Protein AF-A0A0F5LT65-F1 (afdb_monomer)

Sequence (138 aa):
MKPTDSHEDCRPVGEILHQIGGKWTVLIITRLGDGPKRFGELKRMVGGISQKVLTSTLRDLEMDGFVTRTVTPSIPPRVDYELTDLGRDLLVPLSAIGEWAIANRPRVLAARRQYLEDHPEAMPKRAAHVALMKQAAE

Secondary structure (DSSP, 8-state):
-------TTHHHHHHHHHHHSSHHHHHHHHHHTTS-EEHHHHHHHH-S--HHHHHHHHHHHHHTTSEEEEEE--SSPEEEEEE-HHHHHHHHHHHHHHHHHHHHHHHHHHHHHHHHHH-GGG--SSHHHHHHHHTT--

Structure (mmCIF, N/CA/C/O backbone):
data_AF-A0A0F5LT65-F1
#
_entry.id   AF-A0A0F5LT65-F1
#
loop_
_atom_site.group_PDB
_atom_site.id
_atom_site.type_symbol
_atom_site.label_atom_id
_atom_site.label_alt_id
_atom_site.label_comp_id
_atom_site.label_asym_id
_atom_site.label_entity_id
_atom_site.label_seq_id
_atom_site.pdbx_PDB_ins_code
_atom_site.Cartn_x
_atom_site.Cartn_y
_atom_site.Cartn_z
_atom_site.occupancy
_atom_site.B_iso_or_equiv
_atom_site.auth_seq_id
_atom_site.auth_comp_id
_atom_site.auth_asym_id
_atom_site.auth_atom_id
_atom_site.pdbx_PDB_model_num
ATOM 1 N N . MET A 1 1 ? -18.501 23.852 -35.153 1.00 40.72 1 MET A N 1
ATOM 2 C CA . MET A 1 1 ? -18.832 22.727 -34.257 1.00 40.72 1 MET A CA 1
ATOM 3 C C . MET A 1 1 ? -17.529 22.276 -33.611 1.00 40.72 1 MET A C 1
ATOM 5 O O . MET A 1 1 ? -16.700 21.725 -34.321 1.00 40.72 1 MET A O 1
ATOM 9 N N . LYS A 1 2 ? -17.254 22.629 -32.348 1.00 37.94 2 LYS A N 1
ATOM 10 C CA . LYS A 1 2 ? -16.105 22.032 -31.643 1.00 37.94 2 LYS A CA 1
ATOM 11 C C . LYS A 1 2 ? -16.492 20.598 -31.258 1.00 37.94 2 LYS A C 1
ATOM 13 O O . LYS A 1 2 ? -17.660 20.413 -30.910 1.00 37.94 2 LYS A O 1
ATOM 18 N N . PRO A 1 3 ? -15.584 19.613 -31.350 1.00 45.31 3 PRO A N 1
ATOM 19 C CA . PRO A 1 3 ? -15.874 18.270 -30.874 1.00 45.31 3 PRO A CA 1
ATOM 20 C C . PRO A 1 3 ? -16.170 18.374 -29.378 1.00 45.31 3 PRO A C 1
ATOM 22 O O . PRO A 1 3 ? -15.408 18.991 -28.636 1.00 45.31 3 PRO A O 1
ATOM 25 N N . THR A 1 4 ? -17.314 17.857 -28.949 1.00 48.03 4 THR A N 1
ATOM 26 C CA . THR A 1 4 ? -17.613 17.656 -27.534 1.00 48.03 4 THR A CA 1
ATOM 27 C C . THR A 1 4 ? -16.697 16.549 -27.038 1.00 48.03 4 THR A C 1
ATOM 29 O O . THR A 1 4 ? -16.944 15.372 -27.284 1.00 48.03 4 THR A O 1
ATOM 32 N N . ASP A 1 5 ? -15.595 16.967 -26.428 1.00 51.84 5 ASP A N 1
ATOM 33 C CA . ASP A 1 5 ? -14.597 16.122 -25.793 1.00 51.84 5 ASP A CA 1
ATOM 34 C C . ASP A 1 5 ? -15.256 15.211 -24.748 1.00 51.84 5 ASP A C 1
ATOM 36 O O . ASP A 1 5 ? -15.790 15.662 -23.734 1.00 51.84 5 ASP A O 1
ATOM 40 N N . SER A 1 6 ? -15.204 13.908 -25.011 1.00 51.62 6 SER A N 1
ATOM 41 C CA . SER A 1 6 ? -15.595 12.806 -24.131 1.00 51.62 6 SER A CA 1
ATOM 42 C C . SER A 1 6 ? -14.623 12.679 -22.946 1.00 51.62 6 SER A C 1
ATOM 44 O O . SER A 1 6 ? -13.859 11.721 -22.857 1.00 51.62 6 SER A O 1
ATOM 46 N N . HIS A 1 7 ? -14.587 13.693 -22.078 1.00 55.19 7 HIS A N 1
ATOM 47 C CA . HIS A 1 7 ? -13.569 13.872 -21.032 1.00 55.19 7 HIS A CA 1
ATOM 48 C C . HIS A 1 7 ? -14.127 13.919 -19.595 1.00 55.19 7 HIS A C 1
ATOM 50 O O . HIS A 1 7 ? -13.359 14.152 -18.658 1.00 55.19 7 HIS A O 1
ATOM 56 N N . GLU A 1 8 ? -15.428 13.696 -19.384 1.00 53.53 8 GLU A N 1
ATOM 57 C CA . GLU A 1 8 ? -15.999 13.624 -18.027 1.00 53.53 8 GLU A CA 1
ATOM 58 C C . GLU A 1 8 ? -15.625 12.322 -17.303 1.00 53.53 8 GLU A C 1
ATOM 60 O O . GLU A 1 8 ? -15.296 12.375 -16.121 1.00 53.53 8 GLU A O 1
ATOM 65 N N . ASP A 1 9 ? -15.513 11.195 -18.012 1.00 57.22 9 ASP A N 1
ATOM 66 C CA . ASP A 1 9 ? -15.168 9.897 -17.407 1.00 57.22 9 ASP A CA 1
ATOM 67 C C . ASP A 1 9 ? -13.683 9.766 -17.018 1.00 57.22 9 ASP A C 1
ATOM 69 O O . ASP A 1 9 ? -13.322 8.964 -16.157 1.00 57.22 9 ASP A O 1
ATOM 73 N N . CYS A 1 10 ? -12.786 10.571 -17.602 1.00 63.16 10 CYS A N 1
ATOM 74 C CA . CYS A 1 10 ? -11.354 10.496 -17.292 1.00 63.16 10 CYS A CA 1
ATOM 75 C C . CYS A 1 10 ? -10.984 11.131 -15.944 1.00 63.16 10 CYS A C 1
ATOM 77 O O . CYS A 1 10 ? -9.972 10.750 -15.352 1.00 63.16 10 CYS A O 1
ATOM 79 N N . ARG A 1 11 ? -11.760 12.109 -15.455 1.00 70.69 11 ARG A N 1
ATOM 80 C CA . ARG A 1 11 ? -11.419 12.847 -14.227 1.00 70.69 11 ARG A CA 1
ATOM 81 C C . ARG A 1 11 ? -11.625 12.001 -12.959 1.00 70.69 11 ARG A C 1
ATOM 83 O O . ARG A 1 11 ? -10.659 11.894 -12.205 1.00 70.69 11 ARG A O 1
ATOM 90 N N . PRO A 1 12 ? -12.767 11.310 -12.768 1.00 78.62 12 PRO A N 1
ATOM 91 C CA . PRO A 1 12 ? -12.959 10.415 -11.624 1.00 78.62 12 PRO A CA 1
ATOM 92 C C . PRO A 1 12 ? -11.965 9.247 -11.620 1.00 78.62 12 PRO A C 1
ATOM 94 O O . PRO A 1 12 ? -11.419 8.885 -10.580 1.00 78.62 12 PRO A O 1
ATOM 97 N N . VAL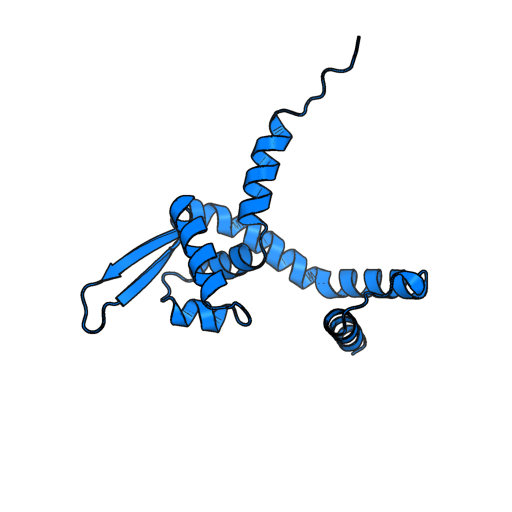 A 1 13 ? -11.666 8.684 -12.797 1.00 81.56 13 VAL A N 1
ATOM 98 C CA . VAL A 1 13 ? -10.681 7.598 -12.932 1.00 81.56 13 VAL A CA 1
ATOM 99 C C . VAL A 1 13 ? -9.283 8.075 -12.537 1.00 81.56 13 VAL A C 1
ATOM 101 O O . VAL A 1 13 ? -8.572 7.373 -11.821 1.00 81.56 13 VAL A O 1
ATOM 104 N N . GLY A 1 14 ? -8.886 9.275 -12.969 1.00 80.56 14 GLY A N 1
ATOM 105 C CA . GLY A 1 14 ? -7.593 9.861 -12.623 1.00 80.56 14 GLY A CA 1
ATOM 106 C C . GLY A 1 14 ? -7.422 10.112 -11.123 1.00 80.56 14 GLY A C 1
ATOM 107 O O . GLY A 1 14 ? -6.345 9.850 -10.590 1.00 80.56 14 GLY A O 1
ATOM 108 N N . GLU A 1 15 ? -8.475 10.566 -10.439 1.00 80.75 15 GLU A N 1
ATOM 109 C CA . GLU A 1 15 ? -8.474 10.783 -8.985 1.00 80.75 15 GLU A CA 1
ATOM 110 C C . GLU A 1 15 ? -8.242 9.472 -8.225 1.00 80.75 15 GLU A C 1
ATOM 112 O O . GLU A 1 15 ? -7.303 9.374 -7.432 1.00 80.75 15 GLU A O 1
ATOM 117 N N . ILE A 1 16 ? -9.010 8.428 -8.550 1.00 83.94 16 ILE A N 1
ATOM 118 C CA . ILE A 1 16 ? -8.848 7.109 -7.931 1.00 83.94 16 ILE A CA 1
ATOM 119 C C . ILE A 1 16 ? -7.468 6.523 -8.239 1.00 83.94 16 ILE A C 1
ATOM 121 O O . ILE A 1 16 ? -6.790 6.045 -7.332 1.00 83.94 16 ILE A O 1
ATOM 125 N N . LEU A 1 17 ? -6.997 6.603 -9.490 1.00 83.81 17 LEU A N 1
ATOM 126 C CA . LEU A 1 17 ? -5.666 6.120 -9.871 1.00 83.81 17 LEU A CA 1
ATOM 127 C C . LEU A 1 17 ? -4.536 6.868 -9.159 1.00 83.81 17 LEU A C 1
ATOM 129 O O . LEU A 1 17 ? -3.527 6.251 -8.823 1.00 83.81 17 LEU A O 1
ATOM 133 N N . HIS A 1 18 ? -4.682 8.169 -8.905 1.00 81.81 18 HIS A N 1
ATOM 134 C CA . HIS A 1 18 ? -3.708 8.924 -8.120 1.00 81.81 18 HIS A CA 1
ATOM 135 C C . HIS A 1 18 ? -3.606 8.384 -6.688 1.00 81.81 18 HIS A C 1
ATOM 137 O O . HIS A 1 18 ? -2.508 8.239 -6.147 1.00 81.81 18 HIS A O 1
ATOM 143 N N . GLN A 1 19 ? -4.751 8.034 -6.110 1.00 78.06 19 GLN A N 1
ATOM 144 C CA . GLN A 1 19 ? -4.877 7.540 -4.748 1.00 78.06 19 GLN A CA 1
ATOM 145 C C . GLN A 1 19 ? -4.349 6.104 -4.588 1.00 78.06 19 GLN A C 1
ATOM 147 O O . GLN A 1 19 ? -3.528 5.823 -3.708 1.00 78.06 19 GLN A O 1
ATOM 152 N N . ILE A 1 20 ? -4.738 5.195 -5.488 1.00 84.69 20 ILE A N 1
ATOM 153 C CA . ILE A 1 20 ? -4.352 3.774 -5.418 1.00 84.69 20 ILE A CA 1
ATOM 154 C C . ILE A 1 20 ? -3.008 3.470 -6.095 1.00 84.69 20 ILE A C 1
ATOM 156 O O . ILE A 1 20 ? -2.351 2.485 -5.757 1.00 84.69 20 ILE A O 1
ATOM 160 N N . GLY A 1 21 ? -2.565 4.317 -7.027 1.00 80.19 21 GLY A N 1
ATOM 161 C CA . GLY A 1 21 ? -1.337 4.138 -7.810 1.00 80.19 21 GLY A CA 1
ATOM 162 C C . GLY A 1 21 ? -0.051 4.504 -7.064 1.00 80.19 21 GLY A C 1
ATOM 163 O O . GLY A 1 21 ? 1.052 4.339 -7.592 1.00 80.19 21 GLY A O 1
ATOM 164 N N . GLY A 1 22 ? -0.158 4.993 -5.827 1.00 86.56 22 GLY A N 1
ATOM 165 C CA . GLY A 1 22 ? 0.994 5.266 -4.979 1.00 86.56 22 GLY A CA 1
ATOM 166 C C . GLY A 1 22 ? 1.772 3.988 -4.644 1.00 86.56 22 GLY A C 1
ATOM 167 O O . GLY A 1 22 ? 1.196 2.993 -4.209 1.00 86.56 22 GLY A O 1
ATOM 168 N N . LYS A 1 23 ? 3.111 4.030 -4.754 1.00 87.19 23 LYS A N 1
ATOM 169 C CA . LYS A 1 23 ? 4.013 2.907 -4.406 1.00 87.19 23 LYS A CA 1
ATOM 170 C C . LYS A 1 23 ? 3.624 2.225 -3.089 1.00 87.19 23 LYS A C 1
ATOM 172 O O . LYS A 1 23 ? 3.641 1.001 -2.992 1.00 87.19 23 LYS A O 1
ATOM 177 N N . TRP A 1 24 ? 3.358 3.021 -2.054 1.00 94.06 24 TRP A N 1
ATOM 178 C CA . TRP A 1 24 ? 3.092 2.503 -0.715 1.00 94.06 24 TRP A CA 1
ATOM 179 C C . TRP A 1 24 ? 1.717 1.856 -0.603 1.00 94.06 24 TRP A C 1
ATOM 181 O O . TRP A 1 24 ? 1.627 0.815 0.038 1.00 94.06 24 TRP A O 1
ATOM 191 N N . THR A 1 25 ? 0.698 2.402 -1.271 1.00 93.25 25 THR A N 1
ATOM 192 C CA . THR A 1 25 ? -0.641 1.807 -1.353 1.00 93.25 25 THR A CA 1
ATOM 193 C C . THR A 1 25 ? -0.562 0.388 -1.897 1.00 93.25 25 THR A C 1
ATOM 195 O O . THR A 1 25 ? -0.989 -0.547 -1.224 1.00 93.25 25 THR A O 1
ATOM 198 N N . VAL A 1 26 ? 0.101 0.208 -3.045 1.00 91.94 26 VAL A N 1
ATOM 199 C CA . VAL A 1 26 ? 0.277 -1.113 -3.666 1.00 91.94 26 VAL A CA 1
ATOM 200 C C . VAL A 1 26 ? 0.936 -2.102 -2.706 1.00 91.94 26 VAL A C 1
ATOM 202 O O . VAL A 1 26 ? 0.437 -3.210 -2.513 1.00 91.94 26 VAL A O 1
ATOM 205 N N . LEU A 1 27 ? 2.030 -1.700 -2.052 1.00 92.88 27 LEU A N 1
ATOM 206 C CA . LEU A 1 27 ? 2.741 -2.575 -1.119 1.00 92.88 27 LEU A CA 1
ATOM 207 C C . LEU A 1 27 ? 1.901 -2.909 0.121 1.00 92.88 27 LEU A C 1
ATOM 209 O O . LEU A 1 27 ? 1.895 -4.060 0.543 1.00 92.88 27 LEU A O 1
ATOM 213 N N . ILE A 1 28 ? 1.196 -1.938 0.703 1.00 96.06 28 ILE A N 1
ATOM 214 C CA . ILE A 1 28 ? 0.380 -2.144 1.907 1.00 96.06 28 ILE A CA 1
ATOM 215 C C . ILE A 1 28 ? -0.809 -3.059 1.605 1.00 96.06 28 ILE A C 1
ATOM 217 O O . ILE A 1 28 ? -0.981 -4.047 2.315 1.00 96.06 28 ILE A O 1
ATOM 221 N N . ILE A 1 29 ? -1.574 -2.778 0.544 1.00 96.25 29 ILE A N 1
ATOM 222 C CA . ILE A 1 29 ? -2.728 -3.597 0.142 1.00 96.25 29 ILE A CA 1
ATOM 223 C C . ILE A 1 29 ? -2.286 -5.038 -0.125 1.00 96.25 29 ILE A C 1
ATOM 225 O O . ILE A 1 29 ? -2.868 -5.967 0.429 1.00 96.25 29 ILE A O 1
ATOM 229 N N . THR A 1 30 ? -1.182 -5.228 -0.859 1.00 93.88 30 THR A N 1
ATOM 230 C CA . THR A 1 30 ? -0.627 -6.566 -1.121 1.00 93.88 30 THR A CA 1
ATOM 231 C C . THR A 1 30 ? -0.277 -7.306 0.176 1.00 93.88 30 THR A C 1
ATOM 233 O O . THR A 1 30 ? -0.586 -8.483 0.312 1.00 93.88 30 THR A O 1
ATOM 236 N N . ARG A 1 31 ? 0.338 -6.639 1.170 1.00 95.44 31 ARG A N 1
ATOM 237 C CA . ARG A 1 31 ? 0.695 -7.284 2.454 1.00 95.44 31 ARG A CA 1
ATOM 238 C C . ARG A 1 31 ? -0.503 -7.590 3.352 1.00 95.44 31 ARG A C 1
ATOM 240 O O . ARG A 1 31 ? -0.402 -8.484 4.190 1.00 95.44 31 ARG A O 1
ATOM 247 N N . LEU A 1 32 ? -1.594 -6.845 3.213 1.0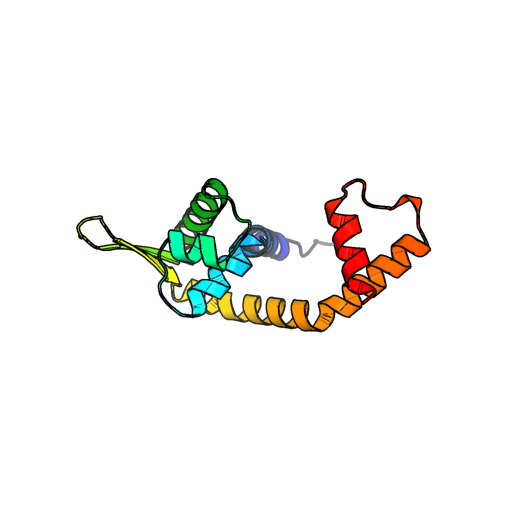0 97.69 32 LEU A N 1
ATOM 248 C CA . LEU A 1 32 ? -2.838 -7.089 3.942 1.00 97.69 32 LEU A CA 1
ATOM 249 C C . LEU A 1 32 ? -3.714 -8.168 3.284 1.00 97.69 32 LEU A C 1
ATOM 251 O O . LEU A 1 32 ? -4.638 -8.660 3.929 1.00 97.69 32 LEU A O 1
ATOM 255 N N . GLY A 1 33 ? -3.402 -8.582 2.049 1.00 96.25 33 GLY A N 1
ATOM 256 C CA . GLY A 1 33 ? -4.066 -9.704 1.376 1.00 96.25 33 GLY A CA 1
ATOM 257 C C . GLY A 1 33 ? -3.985 -11.018 2.161 1.00 96.25 33 GLY A C 1
ATOM 258 O O . GLY A 1 33 ? -4.949 -11.779 2.184 1.00 96.25 33 GLY A O 1
ATOM 259 N N . ASP A 1 34 ? -2.898 -11.217 2.914 1.00 93.56 34 ASP A N 1
ATOM 260 C CA . ASP A 1 34 ? -2.673 -12.378 3.791 1.00 93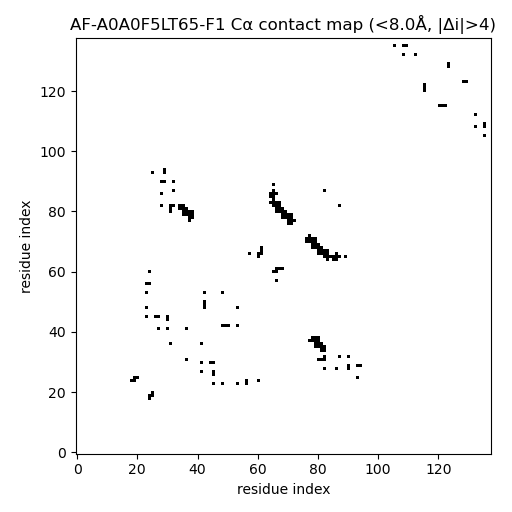.56 34 ASP A CA 1
ATOM 261 C C . ASP A 1 34 ? -3.376 -12.251 5.165 1.00 93.56 34 ASP A C 1
ATOM 263 O O . ASP A 1 34 ? -2.993 -12.901 6.143 1.00 93.56 34 ASP A O 1
ATOM 267 N N . GLY A 1 35 ? -4.344 -11.340 5.294 1.00 96.81 35 GLY A N 1
ATOM 268 C CA . GLY A 1 35 ? -5.095 -11.077 6.523 1.00 96.81 35 GLY A CA 1
ATOM 269 C C . GLY A 1 35 ? -4.475 -10.013 7.443 1.00 96.81 35 GLY A C 1
ATOM 270 O O . GLY A 1 35 ? -3.444 -9.418 7.105 1.00 96.81 35 GLY A O 1
ATOM 271 N N . PRO A 1 36 ? -5.071 -9.785 8.633 1.00 97.44 36 PRO A N 1
ATOM 272 C CA . PRO A 1 36 ? -4.762 -8.649 9.500 1.00 97.44 36 PRO A CA 1
ATOM 273 C C . PRO A 1 36 ? -3.281 -8.516 9.867 1.00 97.44 36 PRO A C 1
ATOM 275 O O . PRO A 1 36 ? -2.586 -9.518 10.072 1.00 97.44 36 PRO A O 1
ATOM 278 N N . LYS A 1 37 ? -2.794 -7.275 9.983 1.00 98.12 37 LYS A N 1
ATOM 279 C CA . LYS A 1 37 ? -1.408 -6.969 10.382 1.00 98.12 37 LYS A CA 1
ATOM 280 C C . LYS A 1 37 ? -1.344 -5.781 11.334 1.00 98.12 37 LYS A C 1
ATOM 282 O O . LYS A 1 37 ? -2.054 -4.789 11.170 1.00 98.12 37 LYS A O 1
ATOM 287 N N . ARG A 1 38 ? -0.407 -5.820 12.283 1.00 97.25 38 ARG A N 1
ATOM 288 C CA . ARG A 1 38 ? -0.088 -4.669 13.139 1.00 97.25 38 ARG A CA 1
ATOM 289 C C . ARG A 1 38 ? 0.783 -3.662 12.394 1.00 97.25 38 ARG A C 1
ATOM 291 O O . ARG A 1 38 ? 1.547 -4.007 11.493 1.00 97.25 38 ARG A O 1
ATOM 298 N N . PHE A 1 39 ? 0.778 -2.414 12.864 1.00 96.06 39 PHE A N 1
ATOM 299 C CA . PHE A 1 39 ? 1.598 -1.335 12.291 1.00 96.06 39 PHE A CA 1
ATOM 300 C C . PHE A 1 39 ? 3.086 -1.706 12.146 1.00 96.06 39 PHE A C 1
ATOM 302 O O . PHE A 1 39 ? 3.701 -1.468 11.108 1.00 96.06 39 PHE A O 1
ATOM 309 N N . GLY A 1 40 ? 3.675 -2.297 13.192 1.00 95.56 40 GLY A N 1
ATOM 310 C CA . GLY A 1 40 ? 5.088 -2.687 13.187 1.00 95.56 40 GLY A CA 1
ATOM 311 C C . GLY A 1 40 ? 5.400 -3.803 12.186 1.00 95.56 40 GLY A C 1
ATOM 312 O O . GLY A 1 40 ? 6.463 -3.790 11.568 1.00 95.56 40 GLY A O 1
ATOM 313 N N . GLU A 1 41 ? 4.460 -4.728 11.986 1.00 96.81 41 GLU A N 1
ATOM 314 C CA . GLU A 1 41 ? 4.585 -5.805 11.004 1.00 96.81 41 GLU A CA 1
ATOM 315 C C . GLU A 1 41 ? 4.536 -5.238 9.589 1.00 96.81 41 GLU A C 1
ATOM 317 O O . GLU A 1 41 ? 5.457 -5.487 8.813 1.00 96.81 41 GLU A O 1
ATOM 322 N N . LEU A 1 42 ? 3.550 -4.383 9.294 1.00 97.06 42 LEU A N 1
ATOM 323 C CA . LEU A 1 42 ? 3.451 -3.686 8.010 1.00 97.06 42 LEU A CA 1
ATOM 324 C C . LEU A 1 42 ? 4.713 -2.881 7.702 1.00 97.06 42 LEU A C 1
ATOM 326 O O . LEU A 1 42 ? 5.290 -3.029 6.627 1.00 97.06 42 LEU A O 1
ATOM 330 N N . LYS A 1 43 ? 5.202 -2.081 8.656 1.00 96.69 43 LYS A N 1
ATOM 331 C CA . LYS A 1 43 ? 6.424 -1.279 8.481 1.00 96.69 43 LYS A CA 1
ATOM 332 C C . LYS A 1 43 ? 7.629 -2.148 8.111 1.00 96.69 43 LYS A C 1
ATOM 334 O O . LYS A 1 43 ? 8.403 -1.774 7.231 1.00 96.69 43 LYS A O 1
ATOM 339 N N . ARG A 1 44 ? 7.775 -3.306 8.765 1.00 96.44 44 ARG A N 1
ATOM 340 C CA . ARG A 1 44 ? 8.857 -4.265 8.504 1.00 96.44 44 ARG A CA 1
ATOM 341 C C . ARG A 1 44 ? 8.697 -4.957 7.148 1.00 96.44 44 ARG A C 1
ATOM 343 O O . ARG A 1 44 ? 9.675 -5.054 6.419 1.00 96.44 44 ARG A O 1
ATOM 350 N N . MET A 1 45 ? 7.493 -5.420 6.812 1.00 95.06 45 MET A N 1
ATOM 351 C CA . MET A 1 45 ? 7.211 -6.157 5.571 1.00 95.06 45 MET A CA 1
ATOM 352 C C . MET A 1 45 ? 7.273 -5.276 4.319 1.00 95.06 45 MET A C 1
ATOM 354 O O . MET A 1 45 ? 7.670 -5.748 3.255 1.00 95.06 45 MET A O 1
ATOM 358 N N . VAL A 1 46 ? 6.854 -4.012 4.428 1.00 93.62 46 VAL A N 1
ATOM 359 C CA . VAL A 1 46 ? 6.891 -3.049 3.319 1.00 93.62 46 VAL A CA 1
ATOM 360 C C . VAL A 1 46 ? 8.324 -2.584 3.054 1.00 93.62 46 VAL A C 1
ATOM 362 O O . VAL A 1 46 ? 8.732 -2.534 1.899 1.00 93.62 46 VAL A O 1
ATOM 365 N N . GLY A 1 47 ? 9.096 -2.289 4.107 1.00 92.25 47 GLY A N 1
ATOM 366 C CA . GLY A 1 47 ? 10.504 -1.903 4.000 1.00 92.25 47 GLY A CA 1
ATOM 367 C C . GLY A 1 47 ? 10.732 -0.525 3.355 1.00 92.25 47 GLY A C 1
ATOM 368 O O . GLY A 1 47 ? 10.083 -0.123 2.393 1.00 92.25 47 GLY A O 1
ATOM 369 N N . GLY A 1 48 ? 11.661 0.262 3.905 1.00 91.69 48 GLY A N 1
ATOM 370 C CA . GLY A 1 48 ? 12.026 1.581 3.359 1.00 91.69 48 GLY A CA 1
ATOM 371 C C . GLY A 1 48 ? 10.944 2.669 3.447 1.00 91.69 48 GLY A C 1
ATOM 372 O O . GLY A 1 48 ? 11.204 3.808 3.061 1.00 91.69 48 GLY A O 1
ATOM 373 N N . ILE A 1 49 ? 9.748 2.354 3.956 1.00 95.19 49 ILE A N 1
ATOM 374 C CA . ILE A 1 49 ? 8.708 3.334 4.269 1.00 95.19 49 ILE A CA 1
ATOM 375 C C . ILE A 1 49 ? 9.006 3.993 5.616 1.00 95.19 49 ILE A C 1
ATOM 377 O O . ILE A 1 49 ? 9.317 3.327 6.609 1.00 95.19 49 ILE A O 1
ATOM 381 N N . SER A 1 50 ? 8.909 5.321 5.674 1.00 96.50 50 SER A N 1
ATOM 382 C CA . SER A 1 50 ? 9.014 6.023 6.951 1.00 96.50 50 SER A CA 1
ATOM 383 C C . SER A 1 50 ? 7.753 5.795 7.784 1.00 96.50 50 SER A C 1
ATOM 385 O O . SER A 1 50 ? 6.665 5.574 7.255 1.00 96.50 50 SER A O 1
ATOM 387 N N . GLN A 1 51 ? 7.877 5.893 9.107 1.00 97.00 51 GLN A N 1
ATOM 388 C CA . GLN A 1 51 ? 6.724 5.775 10.003 1.00 97.00 51 GLN A CA 1
ATOM 389 C C . GLN A 1 51 ? 5.634 6.798 9.674 1.00 97.00 51 GLN A C 1
ATOM 391 O O . GLN A 1 51 ? 4.471 6.432 9.574 1.00 97.00 51 GLN A O 1
ATOM 396 N N . LYS A 1 52 ? 6.028 8.056 9.446 1.00 97.31 52 LYS A N 1
ATOM 397 C CA . LYS A 1 52 ? 5.112 9.141 9.083 1.00 97.31 52 LYS A CA 1
ATOM 398 C C . LYS A 1 52 ? 4.332 8.823 7.805 1.00 97.31 52 LYS A C 1
ATOM 400 O O . LYS A 1 52 ? 3.125 9.030 7.770 1.00 97.31 52 LYS A O 1
ATOM 405 N N . VAL A 1 53 ? 5.009 8.302 6.779 1.00 96.81 53 VAL A N 1
ATOM 406 C CA . VAL A 1 53 ? 4.367 7.963 5.501 1.00 96.81 53 VAL A CA 1
ATOM 407 C C . VAL A 1 53 ? 3.445 6.756 5.654 1.00 96.81 53 VAL A C 1
ATOM 409 O O . VAL A 1 53 ? 2.333 6.799 5.141 1.00 96.81 53 VAL A O 1
ATOM 412 N N . LEU A 1 54 ? 3.842 5.726 6.410 1.00 97.31 54 LEU A N 1
ATOM 413 C CA . LEU A 1 54 ? 2.967 4.583 6.691 1.00 97.31 54 LEU A CA 1
ATOM 414 C C . LEU A 1 54 ? 1.701 5.010 7.445 1.00 97.31 54 LEU A C 1
ATOM 416 O O . LEU A 1 54 ? 0.611 4.587 7.084 1.00 97.31 54 LEU A O 1
ATOM 420 N N . THR A 1 55 ? 1.834 5.870 8.460 1.00 97.44 55 THR A N 1
ATOM 421 C CA . THR A 1 55 ? 0.683 6.405 9.200 1.00 97.44 55 THR A CA 1
ATOM 422 C C . THR A 1 55 ? -0.253 7.204 8.296 1.00 97.44 55 THR A C 1
ATOM 424 O O . THR A 1 55 ? -1.456 6.991 8.367 1.00 97.44 55 THR A O 1
ATOM 427 N N . SER A 1 56 ? 0.281 8.088 7.443 1.00 96.75 56 SER A N 1
ATOM 428 C CA . SER A 1 56 ? -0.542 8.844 6.486 1.00 96.75 56 SER A CA 1
ATOM 429 C C . SER A 1 56 ? -1.266 7.906 5.526 1.00 96.75 56 SER A C 1
ATOM 431 O O . SER A 1 56 ? -2.480 7.961 5.431 1.00 96.75 56 SER A O 1
ATOM 433 N N . THR A 1 57 ? -0.534 6.974 4.911 1.00 96.12 57 THR A N 1
ATOM 434 C CA . THR A 1 57 ? -1.103 6.065 3.906 1.00 96.12 57 THR A CA 1
ATOM 435 C C . THR A 1 57 ? -2.202 5.185 4.504 1.00 96.12 57 THR A C 1
ATOM 437 O O . THR A 1 57 ? -3.245 5.018 3.894 1.00 96.12 57 THR A O 1
ATOM 440 N N . LEU A 1 58 ? -2.007 4.640 5.713 1.00 97.44 58 LEU A N 1
ATOM 441 C CA . LEU A 1 58 ? -3.043 3.841 6.379 1.00 97.44 58 LEU A CA 1
ATOM 442 C C . LEU A 1 58 ? -4.282 4.667 6.731 1.00 97.44 58 LEU A C 1
ATOM 444 O O . LEU A 1 58 ? -5.383 4.139 6.653 1.00 97.44 58 LEU A O 1
ATOM 448 N N . ARG A 1 59 ? -4.109 5.942 7.097 1.00 97.06 59 ARG A N 1
ATOM 449 C CA . ARG A 1 59 ? -5.228 6.850 7.360 1.00 97.06 59 ARG A CA 1
ATOM 450 C C . ARG A 1 59 ? -6.019 7.147 6.088 1.00 97.06 59 ARG A C 1
ATOM 452 O O . ARG A 1 59 ? -7.241 7.159 6.145 1.00 97.06 59 ARG A O 1
ATOM 459 N N . ASP A 1 60 ? -5.329 7.371 4.973 1.00 95.19 60 ASP A N 1
ATOM 460 C CA . ASP A 1 60 ? -5.966 7.620 3.679 1.00 95.19 60 ASP A CA 1
ATOM 461 C C . ASP A 1 60 ? -6.751 6.372 3.234 1.00 95.19 60 ASP A C 1
ATOM 463 O O . ASP A 1 60 ? -7.947 6.452 2.985 1.00 95.19 60 ASP A O 1
ATOM 467 N N 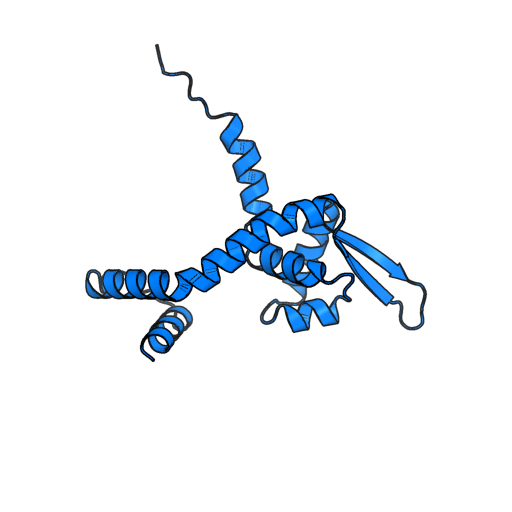. LEU A 1 61 ? -6.136 5.185 3.305 1.00 96.12 61 LEU A N 1
ATOM 468 C CA . LEU A 1 61 ? -6.804 3.912 2.997 1.00 96.12 61 LEU A CA 1
ATOM 469 C C . LEU A 1 61 ? -7.999 3.596 3.911 1.00 96.12 61 LEU A C 1
ATOM 471 O O . LEU A 1 61 ? -8.952 2.955 3.470 1.00 96.12 61 LEU A O 1
ATOM 475 N N . GLU A 1 62 ? -7.941 3.999 5.181 1.00 97.44 62 GLU A N 1
ATOM 476 C CA . GLU A 1 62 ? -9.063 3.881 6.119 1.00 97.44 62 GLU A CA 1
ATOM 477 C C . GLU A 1 62 ? -10.200 4.840 5.748 1.00 97.44 62 GLU A C 1
ATOM 479 O O . GLU A 1 62 ? -11.361 4.440 5.721 1.00 97.44 62 GLU A O 1
ATOM 484 N N . MET A 1 63 ? -9.867 6.088 5.406 1.00 95.75 63 MET A N 1
ATOM 485 C CA . MET A 1 63 ? -10.829 7.107 4.981 1.00 95.75 63 MET A CA 1
ATOM 486 C C . MET A 1 63 ? -11.555 6.720 3.685 1.00 95.75 63 MET A C 1
ATOM 488 O O . MET A 1 63 ? -12.754 6.959 3.568 1.00 95.75 63 MET A O 1
ATOM 492 N N . ASP A 1 64 ? -10.851 6.081 2.752 1.00 94.44 64 ASP A N 1
ATOM 493 C CA . ASP A 1 64 ? -11.408 5.614 1.476 1.00 94.44 64 ASP A CA 1
ATOM 494 C C . ASP A 1 64 ? -12.193 4.303 1.593 1.00 94.44 64 ASP A C 1
ATOM 496 O O . ASP A 1 64 ? -12.800 3.841 0.628 1.00 94.44 64 ASP A O 1
ATOM 500 N N . GLY A 1 65 ? -12.160 3.667 2.766 1.00 96.62 65 GLY A N 1
ATOM 501 C CA . GLY A 1 65 ? -12.855 2.412 3.012 1.00 96.62 65 GLY A CA 1
ATOM 502 C C . GLY A 1 65 ? -12.159 1.177 2.441 1.00 96.62 65 GLY A C 1
ATOM 503 O O . GLY A 1 65 ? -12.806 0.141 2.326 1.00 96.62 65 GLY A O 1
ATOM 504 N N . PHE A 1 66 ? -10.863 1.230 2.114 1.00 97.38 66 PHE A N 1
ATOM 505 C CA . PHE A 1 66 ? -10.078 0.051 1.710 1.00 97.38 66 PHE A CA 1
ATOM 506 C C . PHE A 1 66 ? -9.568 -0.764 2.903 1.00 97.38 66 PHE A C 1
ATOM 508 O O . PHE A 1 66 ? -9.319 -1.965 2.784 1.00 97.38 66 PHE A O 1
ATOM 515 N N . VAL A 1 67 ? -9.373 -0.116 4.053 1.00 98.31 67 VAL A N 1
ATOM 516 C CA . VAL A 1 67 ? -8.793 -0.728 5.253 1.00 98.31 67 VAL A CA 1
ATOM 517 C C . VAL A 1 67 ? -9.649 -0.410 6.473 1.00 98.31 67 VAL A C 1
ATOM 519 O O . VAL A 1 67 ? -10.088 0.716 6.655 1.00 98.31 67 VAL A O 1
ATOM 522 N N . THR A 1 68 ? -9.842 -1.391 7.352 1.00 98.44 68 THR A N 1
ATOM 523 C CA . THR A 1 68 ? -10.394 -1.174 8.695 1.00 98.44 68 THR A CA 1
ATOM 524 C C . THR A 1 68 ? -9.272 -1.181 9.725 1.00 98.44 68 THR A C 1
ATOM 526 O O . THR A 1 68 ? -8.357 -2.005 9.653 1.00 98.44 68 THR A O 1
ATOM 529 N N . ARG A 1 69 ? -9.356 -0.278 10.707 1.00 98.12 69 ARG A N 1
ATOM 530 C CA . ARG A 1 69 ? -8.452 -0.212 11.858 1.00 98.12 69 ARG A CA 1
ATOM 531 C C . ARG A 1 69 ? -9.169 -0.667 13.128 1.00 98.12 69 ARG A C 1
ATOM 533 O O . ARG A 1 69 ? -10.008 0.049 13.670 1.00 98.12 69 ARG A O 1
ATOM 540 N N . THR A 1 70 ? -8.761 -1.808 13.672 1.00 97.44 70 THR A N 1
ATOM 541 C CA . THR A 1 70 ? -9.363 -2.381 14.883 1.00 97.44 70 THR A CA 1
ATOM 542 C C . THR A 1 70 ? -8.441 -2.197 16.080 1.00 97.44 70 THR A C 1
ATOM 544 O O . THR A 1 70 ? -7.281 -2.610 16.060 1.00 97.44 70 THR A O 1
ATOM 547 N N . VAL A 1 71 ? -8.958 -1.585 17.150 1.00 96.12 71 VAL A N 1
ATOM 548 C CA . VAL A 1 71 ? -8.261 -1.483 18.439 1.00 96.12 71 VAL A CA 1
ATOM 549 C C . VAL A 1 71 ? -8.802 -2.557 19.370 1.00 96.12 71 VAL A C 1
ATOM 551 O O . VAL A 1 71 ? -9.961 -2.509 19.769 1.00 96.12 71 VAL A O 1
ATOM 554 N N . THR A 1 72 ? -7.951 -3.507 19.741 1.00 94.75 72 THR A N 1
ATOM 555 C CA . THR A 1 72 ? -8.276 -4.528 20.737 1.00 94.75 72 THR A CA 1
ATOM 556 C C . THR A 1 72 ? -7.751 -4.084 22.105 1.00 94.75 72 THR A C 1
ATOM 558 O O . THR A 1 72 ? -6.543 -3.837 22.236 1.00 94.75 72 THR A O 1
ATOM 561 N N . PRO A 1 73 ? -8.615 -3.985 23.133 1.00 93.88 73 PRO A N 1
ATOM 562 C CA . PRO A 1 73 ? -8.181 -3.724 24.500 1.00 93.88 73 PRO A CA 1
ATOM 563 C C . PRO A 1 73 ? -7.241 -4.830 24.997 1.00 93.88 73 PRO A C 1
ATOM 565 O O . PRO A 1 73 ? -7.635 -5.978 25.183 1.00 93.88 73 PRO A O 1
ATOM 568 N N . SER A 1 74 ? -5.978 -4.476 25.201 1.00 92.69 74 SER A N 1
ATOM 569 C CA . SER A 1 74 ? -4.936 -5.330 25.776 1.00 92.69 74 SER A CA 1
ATOM 570 C C . SER A 1 74 ? -3.892 -4.454 26.470 1.00 92.69 74 SER A C 1
ATOM 572 O O . SER A 1 74 ? -3.935 -3.228 26.356 1.00 92.69 74 SER A O 1
ATOM 574 N N . ILE A 1 75 ? -2.941 -5.059 27.184 1.00 88.88 75 ILE A N 1
ATOM 575 C CA . ILE A 1 75 ? -1.815 -4.339 27.794 1.00 88.88 75 ILE A CA 1
ATOM 576 C C . ILE A 1 75 ? -0.515 -4.830 27.140 1.00 88.88 75 ILE A C 1
ATOM 578 O O . ILE A 1 75 ? -0.099 -5.955 27.417 1.00 88.88 75 ILE A O 1
ATOM 582 N N . PRO A 1 76 ? 0.137 -4.023 26.277 1.00 85.88 76 PRO A N 1
ATOM 583 C CA . PRO A 1 76 ? -0.325 -2.746 25.704 1.00 85.88 76 PRO A CA 1
ATO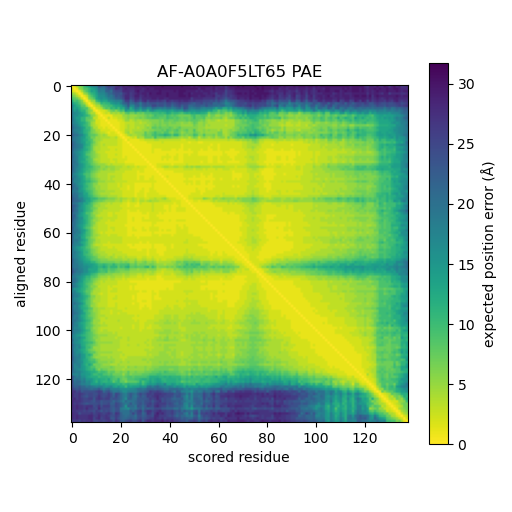M 584 C C . PRO A 1 76 ? -1.459 -2.937 24.670 1.00 85.88 76 PRO A C 1
ATOM 586 O O . PRO A 1 76 ? -1.606 -4.049 24.154 1.00 85.88 76 PRO A O 1
ATOM 589 N N . PRO A 1 77 ? -2.239 -1.889 24.322 1.00 91.50 77 PRO A N 1
ATOM 590 C CA . PRO A 1 77 ? -3.315 -1.994 23.335 1.00 91.50 77 PRO A CA 1
ATOM 591 C C . PRO A 1 77 ? -2.817 -2.496 21.981 1.00 91.50 77 PRO A C 1
ATOM 593 O O . PRO A 1 77 ? -1.790 -2.038 21.463 1.00 91.50 77 PRO A O 1
ATOM 596 N N . ARG A 1 78 ? -3.556 -3.435 21.392 1.00 92.12 78 ARG A N 1
ATOM 597 C CA . ARG A 1 78 ? -3.254 -3.988 20.074 1.00 92.12 78 ARG A CA 1
ATOM 598 C C . ARG A 1 78 ? -4.057 -3.237 19.017 1.00 92.12 78 ARG A C 1
ATOM 600 O O . ARG A 1 78 ? -5.243 -2.986 19.189 1.00 92.12 78 ARG A O 1
ATOM 607 N N . VAL A 1 79 ? -3.388 -2.870 17.927 1.00 95.75 79 VAL A N 1
ATOM 608 C CA . VAL A 1 79 ? -4.011 -2.233 16.764 1.00 95.75 79 VAL A CA 1
ATOM 609 C C . VAL A 1 79 ? -3.686 -3.066 15.539 1.00 95.75 79 VAL A C 1
ATOM 611 O O . VAL A 1 79 ? -2.503 -3.253 15.232 1.00 95.75 79 VAL A O 1
ATOM 614 N N . ASP A 1 80 ? -4.724 -3.531 14.861 1.00 97.25 80 ASP A N 1
ATOM 615 C CA . ASP A 1 80 ? -4.642 -4.318 13.637 1.00 97.25 80 ASP A CA 1
ATOM 616 C C . ASP A 1 80 ? -5.294 -3.557 12.482 1.00 97.25 80 ASP A C 1
ATOM 618 O O . ASP A 1 80 ? -6.259 -2.816 12.672 1.00 97.25 80 ASP A O 1
ATOM 622 N N . TYR A 1 81 ? -4.734 -3.745 11.292 1.00 98.50 81 TYR A N 1
ATOM 623 C CA . TYR A 1 81 ? -5.263 -3.248 10.029 1.00 98.50 81 TYR A CA 1
ATOM 624 C C . TYR A 1 81 ? -5.642 -4.443 9.163 1.00 98.50 81 TYR A C 1
ATOM 626 O O . TYR A 1 81 ? -4.878 -5.408 9.097 1.00 98.50 81 TYR A O 1
ATOM 634 N N . GLU A 1 82 ? -6.787 -4.373 8.498 1.00 98.56 82 GLU A N 1
ATOM 635 C CA . GLU A 1 82 ? -7.311 -5.435 7.637 1.00 98.56 82 GLU A CA 1
ATOM 636 C C . GLU A 1 82 ? -7.996 -4.839 6.405 1.00 98.56 82 GLU A C 1
ATOM 638 O O . GLU A 1 82 ? -8.565 -3.752 6.490 1.00 98.56 82 GLU A O 1
ATOM 643 N N . LEU A 1 83 ? -7.942 -5.535 5.264 1.00 98.56 83 LEU A N 1
ATOM 644 C CA . LEU A 1 83 ? -8.706 -5.140 4.080 1.00 98.56 83 LEU A CA 1
ATOM 645 C C . LEU A 1 83 ? -10.210 -5.286 4.326 1.00 98.56 83 LEU A C 1
ATOM 647 O O . LEU A 1 83 ? -10.671 -6.323 4.803 1.00 98.56 83 LEU A O 1
ATOM 651 N N . THR A 1 84 ? -10.967 -4.274 3.920 1.00 98.62 84 THR A N 1
ATOM 652 C CA . THR A 1 84 ? -12.416 -4.392 3.713 1.00 98.62 84 THR A CA 1
ATOM 653 C C . THR A 1 84 ? -12.707 -5.215 2.456 1.00 98.62 84 THR A C 1
ATOM 655 O O . THR A 1 84 ? -11.791 -5.554 1.704 1.00 98.62 84 THR A O 1
ATOM 658 N N . ASP A 1 85 ? -13.983 -5.476 2.169 1.00 98.31 85 AS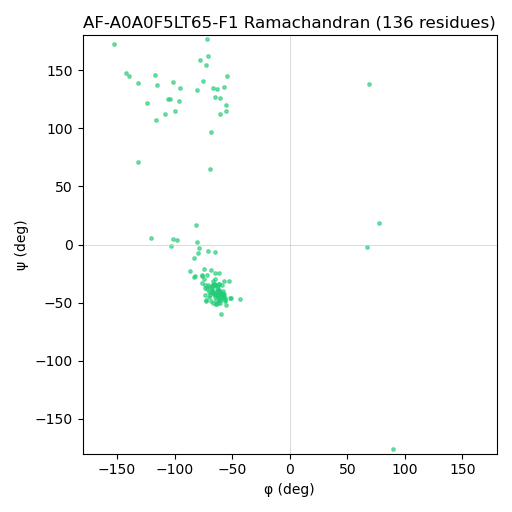P A N 1
ATOM 659 C CA . ASP A 1 85 ? -14.389 -6.082 0.895 1.00 98.31 85 ASP A CA 1
ATOM 660 C C . ASP A 1 85 ? -13.938 -5.227 -0.302 1.00 98.31 85 ASP A C 1
ATOM 662 O O . ASP A 1 85 ? -13.316 -5.743 -1.226 1.00 98.31 85 ASP A O 1
ATOM 666 N N . LEU A 1 86 ? -14.093 -3.898 -0.219 1.00 97.19 86 LEU A N 1
ATOM 667 C CA . LEU A 1 86 ? -13.587 -2.967 -1.234 1.00 97.19 86 LEU A CA 1
ATOM 668 C C . LEU A 1 86 ? -12.052 -3.037 -1.377 1.00 97.19 86 LEU A C 1
ATOM 670 O O . LEU A 1 86 ? -11.513 -2.975 -2.482 1.00 97.19 86 LEU A O 1
ATOM 674 N N . GLY A 1 87 ? -11.325 -3.190 -0.267 1.00 97.19 87 GLY A N 1
ATOM 675 C CA . GLY A 1 87 ? -9.875 -3.398 -0.282 1.00 97.19 87 GLY A CA 1
ATOM 676 C C . GLY A 1 87 ? -9.460 -4.718 -0.936 1.00 97.19 87 GLY A C 1
ATOM 677 O O . GLY A 1 87 ? -8.429 -4.772 -1.609 1.00 97.19 87 GLY A O 1
ATOM 678 N N . ARG A 1 88 ? -10.261 -5.778 -0.771 1.00 97.94 88 ARG A N 1
ATOM 679 C CA . ARG A 1 88 ? -10.051 -7.082 -1.421 1.00 97.94 88 ARG A CA 1
ATOM 680 C C . ARG A 1 88 ? -10.349 -7.018 -2.917 1.00 97.94 88 ARG A C 1
ATOM 682 O O . ARG A 1 88 ? -9.577 -7.580 -3.690 1.00 97.94 88 ARG A O 1
ATOM 689 N N . ASP A 1 89 ? -11.370 -6.274 -3.330 1.00 97.00 89 ASP A N 1
ATOM 690 C CA . ASP A 1 89 ? -11.637 -6.007 -4.747 1.00 97.00 89 ASP A CA 1
ATOM 691 C C . ASP A 1 89 ? -10.472 -5.249 -5.394 1.00 97.00 89 ASP A C 1
ATOM 693 O O . ASP A 1 89 ? -10.020 -5.612 -6.480 1.00 97.00 89 ASP A O 1
ATOM 697 N N . LEU A 1 90 ? -9.914 -4.250 -4.699 1.00 95.00 90 LEU A N 1
ATOM 698 C CA . LEU A 1 90 ? -8.736 -3.504 -5.154 1.00 95.00 90 LEU A CA 1
ATOM 699 C C . LEU A 1 90 ? -7.460 -4.365 -5.206 1.00 95.00 90 LEU A C 1
ATOM 701 O O . LEU A 1 90 ? -6.590 -4.138 -6.053 1.00 95.00 90 LEU A O 1
ATOM 705 N N . LEU A 1 91 ? -7.319 -5.361 -4.328 1.00 95.88 91 LEU A N 1
ATOM 706 C CA . LEU A 1 91 ? -6.155 -6.250 -4.314 1.00 95.88 91 LEU A CA 1
ATOM 707 C C . LEU A 1 91 ? -5.986 -6.997 -5.645 1.00 95.88 91 LEU A C 1
ATOM 709 O O . LEU A 1 91 ? -4.851 -7.210 -6.070 1.00 95.88 91 LEU A O 1
ATOM 713 N N . VAL A 1 92 ? -7.078 -7.362 -6.322 1.00 95.38 92 VAL A N 1
ATOM 714 C CA . VAL A 1 92 ? -7.048 -8.120 -7.584 1.00 95.38 92 VAL A CA 1
ATOM 715 C C . VAL A 1 92 ? -6.286 -7.379 -8.699 1.00 95.38 92 VAL A C 1
ATOM 717 O O . VAL A 1 92 ? -5.266 -7.901 -9.162 1.00 95.38 92 VAL A O 1
ATOM 720 N N . PRO A 1 93 ? -6.682 -6.160 -9.126 1.00 93.19 93 PRO A N 1
ATOM 721 C CA . PRO A 1 93 ? -5.952 -5.430 -10.160 1.00 93.19 93 PRO A CA 1
ATOM 722 C C . PRO A 1 93 ? -4.541 -5.035 -9.712 1.00 93.19 93 PRO A C 1
ATOM 724 O O . PRO A 1 93 ? -3.617 -5.050 -10.526 1.00 93.19 93 PRO A O 1
ATOM 727 N N . LEU A 1 94 ? -4.330 -4.727 -8.427 1.00 91.81 94 LEU A N 1
ATOM 728 C CA . LEU A 1 94 ? -2.992 -4.399 -7.925 1.00 91.81 94 LEU A CA 1
ATOM 729 C C . LEU A 1 94 ? -2.042 -5.603 -7.956 1.00 91.81 94 LEU A C 1
ATOM 731 O O . LEU A 1 94 ? -0.862 -5.432 -8.271 1.00 91.81 94 LEU A O 1
ATOM 735 N N . SER A 1 95 ? -2.549 -6.809 -7.694 1.00 90.31 95 SER A N 1
ATOM 736 C CA . SER A 1 95 ? -1.775 -8.051 -7.806 1.00 90.31 95 SER A CA 1
ATOM 737 C C . SER A 1 95 ? -1.365 -8.303 -9.253 1.00 90.31 95 SER A C 1
ATOM 739 O O . SER A 1 95 ? -0.185 -8.526 -9.516 1.00 90.31 95 SER A O 1
ATOM 741 N N . ALA A 1 96 ? -2.288 -8.131 -10.206 1.00 91.81 96 ALA A N 1
ATOM 742 C CA . ALA A 1 96 ? -1.986 -8.256 -11.632 1.00 91.81 96 ALA A CA 1
ATOM 743 C C . ALA A 1 96 ? -0.910 -7.253 -12.097 1.00 91.81 96 ALA A C 1
ATOM 745 O O . ALA A 1 96 ? 0.008 -7.610 -12.839 1.00 91.81 96 ALA A O 1
ATOM 746 N N . ILE A 1 97 ? -0.969 -6.002 -11.622 1.00 89.69 97 ILE A N 1
ATOM 747 C CA . ILE A 1 97 ? 0.069 -4.993 -11.894 1.00 89.69 97 ILE A CA 1
ATOM 748 C C . ILE A 1 97 ? 1.409 -5.412 -11.277 1.00 89.69 97 ILE A C 1
ATOM 750 O O . ILE A 1 97 ? 2.452 -5.269 -11.918 1.00 89.69 97 ILE A O 1
ATOM 754 N N . GLY A 1 98 ? 1.400 -5.929 -10.046 1.00 86.75 98 GLY A N 1
ATOM 755 C CA . GLY A 1 98 ? 2.595 -6.415 -9.358 1.00 86.75 98 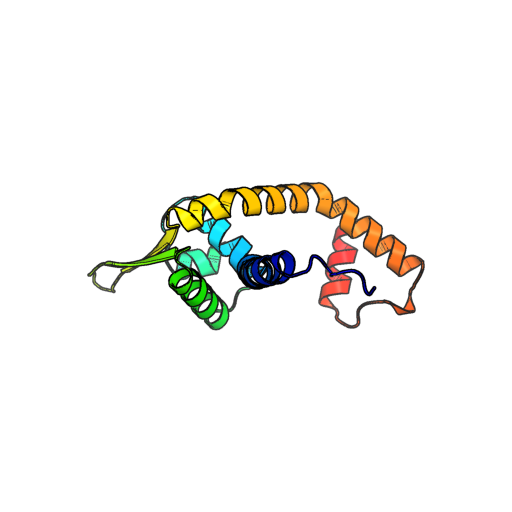GLY A CA 1
ATOM 756 C C . GLY A 1 98 ? 3.270 -7.572 -10.096 1.00 86.75 98 GLY A C 1
ATOM 757 O O . GLY A 1 98 ? 4.476 -7.526 -10.345 1.00 86.75 98 GLY A O 1
ATOM 758 N N . GLU A 1 99 ? 2.493 -8.570 -10.506 1.00 90.81 99 GLU A N 1
ATOM 759 C CA . GLU A 1 99 ? 2.956 -9.715 -11.295 1.00 90.81 99 GLU A CA 1
ATOM 760 C C . GLU A 1 99 ? 3.533 -9.272 -12.640 1.00 90.81 99 GLU A C 1
ATOM 762 O O . GLU A 1 99 ? 4.658 -9.642 -12.991 1.00 90.81 99 GLU A O 1
ATOM 767 N N . TRP A 1 100 ? 2.815 -8.403 -13.359 1.00 94.12 100 TRP A N 1
ATOM 768 C CA . TRP A 1 100 ? 3.303 -7.825 -14.606 1.00 94.12 100 TRP A CA 1
ATOM 769 C C . TRP A 1 100 ? 4.622 -7.075 -14.397 1.00 94.12 100 TRP A C 1
ATOM 771 O O . TRP A 1 100 ? 5.555 -7.241 -15.188 1.00 94.12 100 TRP A O 1
ATOM 781 N N . ALA A 1 101 ? 4.729 -6.278 -13.330 1.00 90.69 101 ALA A N 1
ATOM 782 C CA . ALA A 1 101 ? 5.923 -5.499 -13.031 1.00 90.69 101 ALA A CA 1
ATOM 783 C C . ALA A 1 101 ? 7.127 -6.398 -12.737 1.00 90.69 101 ALA A C 1
ATOM 785 O O . ALA A 1 101 ? 8.219 -6.111 -13.220 1.00 90.69 101 ALA A O 1
ATOM 786 N N . ILE A 1 102 ? 6.942 -7.495 -11.996 1.00 89.81 102 ILE A N 1
ATOM 787 C CA . ILE A 1 102 ? 8.000 -8.479 -11.731 1.00 89.81 102 ILE A CA 1
ATOM 788 C C . ILE A 1 102 ? 8.437 -9.145 -13.037 1.00 89.81 102 ILE A C 1
ATOM 790 O O . ILE A 1 102 ? 9.625 -9.123 -13.363 1.00 89.81 102 ILE A O 1
ATOM 794 N N . ALA A 1 103 ? 7.483 -9.663 -13.814 1.00 95.62 103 ALA A N 1
ATOM 795 C CA . ALA A 1 103 ? 7.758 -10.363 -15.066 1.00 95.62 103 ALA A CA 1
ATOM 796 C C . ALA A 1 103 ? 8.452 -9.469 -16.109 1.00 95.62 103 ALA A C 1
ATOM 798 O O . ALA A 1 103 ? 9.295 -9.932 -16.876 1.00 95.62 103 ALA A O 1
ATOM 799 N N . ASN A 1 104 ? 8.132 -8.172 -16.131 1.00 96.31 104 ASN A N 1
ATOM 800 C CA . ASN A 1 104 ? 8.641 -7.235 -17.133 1.00 96.31 104 ASN A CA 1
ATOM 801 C C . ASN A 1 104 ? 9.765 -6.327 -16.624 1.00 96.31 104 ASN A C 1
ATOM 803 O O . ASN A 1 104 ? 10.323 -5.561 -17.413 1.00 96.31 104 ASN A O 1
ATOM 807 N N . ARG A 1 105 ? 10.162 -6.425 -15.348 1.00 93.88 105 ARG A N 1
ATOM 808 C CA . ARG A 1 105 ? 11.256 -5.623 -14.781 1.00 93.88 105 ARG A CA 1
ATOM 809 C C . ARG A 1 105 ? 12.539 -5.698 -15.622 1.00 93.88 105 ARG A C 1
ATOM 811 O O . ARG A 1 105 ? 13.079 -4.628 -15.906 1.00 93.88 105 ARG A O 1
ATOM 818 N N . PRO A 1 106 ? 13.021 -6.874 -16.082 1.00 94.56 106 PRO A N 1
ATOM 819 C CA . PRO A 1 106 ? 14.225 -6.939 -16.914 1.00 94.56 106 PRO A CA 1
ATOM 820 C C . PRO A 1 106 ? 14.071 -6.173 -18.233 1.00 94.56 106 PRO A C 1
ATOM 822 O O . PRO A 1 106 ? 14.964 -5.420 -18.617 1.00 94.56 106 PRO A O 1
ATOM 825 N N . ARG A 1 107 ? 12.904 -6.286 -18.884 1.00 96.44 107 ARG A N 1
ATOM 826 C CA . ARG A 1 107 ? 12.595 -5.591 -20.145 1.00 96.44 107 ARG A CA 1
ATOM 827 C C . ARG A 1 107 ? 12.576 -4.074 -19.966 1.00 96.44 107 ARG A C 1
ATOM 829 O O . ARG A 1 107 ? 13.151 -3.356 -20.775 1.00 96.44 107 ARG A O 1
ATOM 836 N N . VAL A 1 108 ? 11.965 -3.588 -18.884 1.00 94.31 108 VAL A N 1
ATOM 837 C CA . VAL A 1 108 ? 11.941 -2.155 -18.550 1.00 94.31 108 VAL A CA 1
ATOM 838 C C . VAL A 1 108 ? 13.354 -1.628 -18.290 1.00 94.31 108 VAL A C 1
ATOM 840 O O . VAL A 1 108 ? 13.698 -0.546 -18.760 1.00 94.31 108 VAL A O 1
ATOM 843 N N . LEU A 1 109 ? 14.188 -2.373 -17.561 1.00 92.06 109 LEU A N 1
ATOM 844 C CA . LEU A 1 109 ? 15.567 -1.960 -17.279 1.00 92.06 109 LEU A CA 1
ATOM 845 C C . LEU A 1 109 ? 16.438 -1.965 -18.540 1.00 92.06 109 LEU A C 1
ATOM 847 O O . LEU A 1 109 ? 17.195 -1.019 -18.740 1.00 92.06 109 LEU A O 1
ATOM 851 N N . ALA A 1 110 ? 16.290 -2.967 -19.411 1.00 93.00 110 ALA A N 1
ATOM 852 C CA . ALA A 1 110 ? 16.971 -3.012 -20.703 1.00 93.00 110 ALA A CA 1
ATOM 853 C C . ALA A 1 110 ? 16.591 -1.815 -21.589 1.00 93.00 110 ALA A C 1
ATOM 855 O O . ALA A 1 110 ? 17.476 -1.111 -22.066 1.00 93.00 110 ALA A O 1
ATOM 856 N N . ALA A 1 111 ? 15.292 -1.518 -21.717 1.00 94.12 111 ALA A N 1
ATOM 857 C CA . ALA A 1 111 ? 14.812 -0.371 -22.487 1.00 94.12 111 ALA A CA 1
ATOM 858 C C . ALA A 1 111 ? 15.349 0.963 -21.944 1.00 94.12 111 ALA A C 1
ATOM 860 O O . ALA A 1 111 ? 15.766 1.829 -22.709 1.00 94.12 111 ALA A O 1
ATOM 861 N N . ARG A 1 112 ? 15.391 1.132 -20.615 1.00 91.62 112 ARG A N 1
ATOM 862 C CA . ARG A 1 112 ? 15.965 2.344 -20.013 1.00 91.62 112 ARG A CA 1
ATOM 863 C C . ARG A 1 112 ? 17.474 2.454 -20.233 1.00 91.62 112 ARG A C 1
ATOM 865 O O . ARG A 1 112 ? 17.967 3.566 -20.366 1.00 91.62 112 ARG A O 1
ATOM 872 N N . ARG A 1 113 ? 18.205 1.335 -20.230 1.00 90.44 113 ARG A N 1
ATOM 873 C CA . ARG A 1 113 ? 19.648 1.321 -20.502 1.00 90.44 113 ARG A CA 1
ATOM 874 C C . ARG A 1 113 ? 19.924 1.773 -21.932 1.00 90.44 113 ARG A C 1
ATOM 876 O O . ARG A 1 113 ? 20.671 2.723 -22.105 1.00 90.44 113 ARG A O 1
ATOM 883 N N . GLN A 1 114 ? 19.234 1.169 -22.899 1.00 93.25 114 GLN A N 1
ATOM 884 C CA . GLN A 1 114 ? 19.340 1.532 -24.311 1.00 93.25 114 GLN A CA 1
ATOM 885 C C . GLN A 1 114 ? 19.030 3.020 -24.530 1.00 93.25 114 GLN A C 1
ATOM 887 O O . GLN A 1 114 ? 19.813 3.731 -25.144 1.00 93.25 114 GLN A O 1
ATOM 892 N N . TYR A 1 115 ? 17.952 3.532 -23.926 1.00 92.31 115 TYR A N 1
ATOM 893 C CA . TYR A 1 115 ? 17.616 4.955 -24.024 1.00 92.31 115 TYR A CA 1
ATOM 894 C C . TYR A 1 115 ? 18.741 5.874 -23.519 1.00 92.31 115 TYR A C 1
ATOM 896 O O . TYR A 1 115 ? 18.996 6.910 -24.123 1.00 92.31 115 TYR A O 1
ATOM 904 N N . LEU A 1 116 ? 19.410 5.512 -22.418 1.00 90.75 116 LEU A 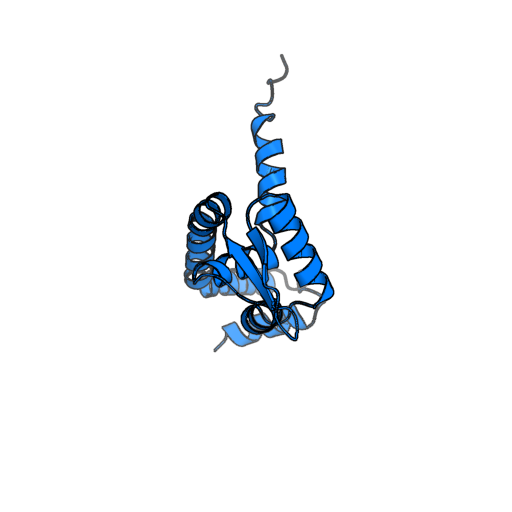N 1
ATOM 905 C CA . LEU A 1 116 ? 20.518 6.290 -21.848 1.00 90.75 116 LEU A CA 1
ATOM 906 C C . LEU A 1 116 ? 21.830 6.147 -22.632 1.00 90.75 116 LEU A C 1
ATOM 908 O O . LEU A 1 116 ? 22.649 7.060 -22.580 1.00 90.75 116 LEU A O 1
ATOM 912 N N . GLU A 1 117 ? 22.041 5.025 -23.321 1.00 90.25 117 GLU A N 1
ATOM 913 C CA . GLU A 1 117 ? 23.151 4.850 -24.269 1.00 90.25 117 GLU A CA 1
ATOM 914 C C . GLU A 1 117 ? 22.972 5.776 -25.478 1.00 90.25 117 GLU A C 1
ATOM 916 O O . GLU A 1 117 ? 23.926 6.436 -25.887 1.00 90.25 117 GLU A O 1
ATOM 921 N N . ASP A 1 118 ? 21.737 5.894 -25.971 1.00 93.25 118 ASP A N 1
ATOM 922 C CA . ASP A 1 118 ? 21.382 6.782 -27.080 1.00 93.25 118 ASP A CA 1
ATOM 923 C C . ASP A 1 118 ? 21.346 8.272 -26.662 1.00 93.25 118 ASP A C 1
ATOM 925 O O . ASP A 1 118 ? 21.623 9.149 -27.479 1.00 93.25 118 ASP A O 1
ATOM 929 N N . HIS A 1 119 ? 21.017 8.563 -25.394 1.00 92.62 119 HIS A N 1
ATOM 930 C CA . HIS A 1 119 ? 20.804 9.915 -24.845 1.00 92.62 119 HIS A CA 1
ATOM 931 C C . HIS A 1 119 ? 21.574 10.117 -23.525 1.00 92.62 119 HIS A C 1
ATOM 933 O O . HIS A 1 119 ? 20.970 10.173 -22.440 1.00 92.62 119 HIS A O 1
ATOM 939 N N . PRO A 1 120 ? 22.914 10.220 -23.556 1.00 85.75 120 PRO A N 1
ATOM 940 C CA . PRO A 1 120 ? 23.727 10.333 -22.345 1.00 85.75 120 PRO A CA 1
ATOM 941 C C . PRO A 1 120 ? 23.412 11.591 -21.513 1.00 85.75 120 PRO A C 1
ATOM 943 O O . PRO A 1 120 ? 23.600 11.594 -20.295 1.00 85.75 120 PRO A O 1
ATOM 946 N N . GLU A 1 121 ? 22.881 12.652 -22.123 1.00 88.81 121 GLU A N 1
ATOM 947 C CA . GLU A 1 121 ? 22.416 13.868 -21.449 1.00 88.81 121 GLU A CA 1
ATOM 948 C C . GLU A 1 121 ? 21.169 13.650 -20.576 1.00 88.81 121 GLU A C 1
ATOM 950 O O . GLU A 1 121 ? 20.935 14.410 -19.632 1.00 88.81 121 GLU A O 1
ATOM 955 N N . ALA A 1 122 ? 20.393 12.593 -20.840 1.00 84.00 122 ALA A N 1
ATOM 956 C CA . ALA A 1 122 ? 19.214 12.222 -20.060 1.00 84.00 122 ALA A CA 1
ATOM 957 C C . ALA A 1 122 ? 19.557 11.464 -18.762 1.00 84.00 122 ALA A C 1
ATOM 959 O O . ALA A 1 122 ? 18.654 11.070 -18.015 1.00 84.00 122 ALA A O 1
ATOM 960 N N . MET A 1 123 ? 20.848 11.263 -18.463 1.00 73.88 123 MET A N 1
ATOM 961 C CA . MET A 1 123 ? 21.306 10.544 -17.275 1.00 73.88 123 MET A CA 1
ATOM 962 C C . MET A 1 123 ? 20.719 11.159 -15.987 1.00 73.88 123 MET A C 1
ATOM 964 O O . MET A 1 123 ? 20.958 12.332 -15.675 1.00 73.88 123 MET A O 1
ATOM 968 N N . PRO A 1 124 ? 19.959 10.389 -15.186 1.00 72.50 124 PRO A N 1
ATOM 969 C CA . PRO A 1 124 ? 19.323 10.920 -13.989 1.00 72.50 124 PRO A CA 1
ATOM 970 C C . PRO A 1 124 ? 20.362 11.364 -12.949 1.00 72.50 124 PRO A C 1
ATOM 972 O O . PRO A 1 124 ? 21.196 10.584 -12.497 1.00 72.50 124 PRO A O 1
ATOM 975 N N . LYS A 1 125 ? 20.245 12.613 -12.481 1.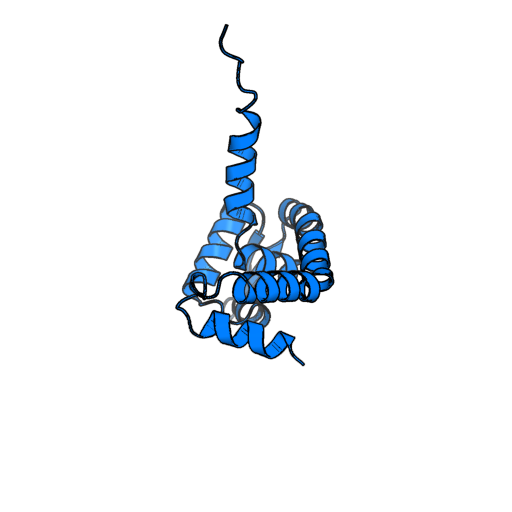00 67.56 125 LYS A N 1
ATOM 976 C CA . LYS A 1 125 ? 21.206 13.269 -11.568 1.00 67.56 125 LYS A CA 1
ATOM 977 C C . LYS A 1 125 ? 21.330 12.642 -10.162 1.00 67.56 125 LYS A C 1
ATOM 979 O O . LYS A 1 125 ? 22.165 13.081 -9.378 1.00 67.56 125 LYS A O 1
ATOM 984 N N . ARG A 1 126 ? 20.505 11.652 -9.787 1.00 62.84 126 ARG A N 1
ATOM 985 C CA . ARG A 1 126 ? 20.525 11.018 -8.448 1.00 62.84 126 ARG A CA 1
ATOM 986 C C . ARG A 1 126 ? 21.188 9.637 -8.475 1.00 62.84 126 ARG A C 1
ATOM 988 O O . ARG A 1 126 ? 20.704 8.726 -9.142 1.00 62.84 126 ARG A O 1
ATOM 995 N N . ALA A 1 127 ? 22.205 9.455 -7.627 1.00 50.34 127 ALA A N 1
ATOM 996 C CA . ALA A 1 127 ? 23.025 8.241 -7.501 1.00 50.34 127 ALA A CA 1
ATOM 997 C C . ALA A 1 127 ? 22.238 6.925 -7.293 1.00 50.34 127 ALA A C 1
ATOM 999 O O . ALA A 1 127 ? 22.649 5.878 -7.786 1.00 50.34 127 ALA A O 1
ATOM 1000 N N . ALA A 1 128 ? 21.074 6.965 -6.632 1.00 52.81 128 ALA A N 1
ATOM 1001 C CA . ALA A 1 128 ? 20.230 5.781 -6.428 1.00 52.81 128 ALA A CA 1
ATOM 1002 C C . ALA A 1 128 ? 19.661 5.201 -7.742 1.00 52.81 128 ALA A C 1
ATOM 1004 O O . ALA A 1 128 ? 19.449 3.995 -7.842 1.00 52.81 128 ALA A O 1
ATOM 1005 N N . HIS A 1 129 ? 19.446 6.042 -8.761 1.00 54.00 129 HIS A N 1
ATOM 1006 C CA . HIS A 1 129 ? 18.968 5.601 -10.075 1.00 54.00 129 HIS A CA 1
ATOM 1007 C C . HIS A 1 129 ? 20.089 4.942 -10.891 1.00 54.00 129 HIS A C 1
ATOM 1009 O O . HIS A 1 129 ? 19.843 3.976 -11.605 1.00 54.00 129 HIS A O 1
ATOM 1015 N N . VAL A 1 130 ? 21.325 5.418 -10.720 1.00 53.34 130 VAL A N 1
ATOM 1016 C CA . VAL A 1 130 ? 22.529 4.855 -11.349 1.00 53.34 130 VAL A CA 1
ATOM 1017 C C . VAL A 1 130 ? 22.843 3.461 -10.786 1.00 53.34 130 VAL A C 1
ATOM 1019 O O . VAL A 1 130 ? 23.193 2.554 -11.537 1.00 53.34 130 VAL A O 1
ATOM 1022 N N . ALA A 1 131 ? 22.661 3.250 -9.478 1.00 53.47 131 ALA A N 1
ATOM 1023 C CA . ALA A 1 131 ? 22.915 1.961 -8.825 1.00 53.47 131 ALA A CA 1
ATOM 1024 C C . ALA A 1 131 ? 21.936 0.847 -9.257 1.00 53.47 131 ALA A C 1
ATOM 1026 O O . ALA A 1 131 ? 22.355 -0.289 -9.470 1.00 53.47 131 ALA A O 1
ATOM 1027 N N . LEU A 1 132 ? 20.654 1.179 -9.459 1.00 53.00 132 LEU A N 1
ATOM 1028 C CA . LEU A 1 132 ? 19.629 0.236 -9.938 1.00 53.00 132 LEU A CA 1
ATOM 1029 C C . LEU A 1 132 ? 19.881 -0.266 -11.370 1.00 53.00 132 LEU A C 1
ATOM 1031 O O . LEU A 1 132 ? 19.425 -1.354 -11.712 1.00 53.00 132 LEU A O 1
ATOM 1035 N N . MET A 1 133 ? 20.610 0.498 -12.191 1.00 57.06 133 MET A N 1
ATOM 1036 C CA . MET A 1 133 ? 20.969 0.097 -13.558 1.00 57.06 133 MET A CA 1
ATOM 1037 C C . MET A 1 133 ? 22.206 -0.801 -13.620 1.00 57.06 133 MET A C 1
ATOM 1039 O O . MET A 1 133 ? 22.307 -1.634 -14.520 1.00 57.06 133 MET A O 1
ATOM 1043 N N . LYS A 1 134 ? 23.123 -0.678 -12.650 1.00 52.47 134 LYS A N 1
ATOM 1044 C CA . LYS A 1 134 ? 24.302 -1.554 -12.546 1.00 52.47 134 LYS A CA 1
ATOM 1045 C C . LYS A 1 134 ? 23.926 -2.983 -12.143 1.00 52.47 134 LYS A C 1
ATOM 1047 O O . LYS A 1 134 ? 24.463 -3.919 -12.709 1.00 52.47 134 LYS A O 1
ATOM 1052 N N . GLN A 1 135 ? 22.932 -3.149 -11.268 1.00 48.22 135 GLN A N 1
ATOM 1053 C CA . GLN A 1 135 ? 22.414 -4.465 -10.849 1.00 48.22 135 GLN A CA 1
ATOM 1054 C C . GLN A 1 135 ? 21.617 -5.214 -11.934 1.00 48.22 135 GLN A C 1
ATOM 1056 O O . GLN A 1 135 ? 21.173 -6.328 -11.700 1.00 48.22 135 GLN A O 1
ATOM 1061 N N . ALA A 1 136 ? 21.365 -4.597 -13.091 1.00 43.31 136 ALA A N 1
ATOM 1062 C CA . ALA A 1 136 ? 20.702 -5.238 -14.228 1.00 43.31 136 ALA A CA 1
ATOM 1063 C C . ALA A 1 136 ? 21.698 -5.738 -15.289 1.00 43.31 136 ALA A C 1
ATOM 1065 O O . ALA A 1 136 ? 21.276 -6.101 -16.384 1.00 43.31 136 ALA A O 1
ATOM 1066 N N . ALA A 1 137 ? 23.003 -5.610 -15.036 1.00 42.09 137 ALA A N 1
ATOM 1067 C CA . ALA A 1 137 ? 24.082 -6.074 -15.910 1.00 42.09 137 ALA A CA 1
ATOM 1068 C C . ALA A 1 137 ? 24.709 -7.401 -15.427 1.00 42.09 137 ALA A C 1
ATOM 1070 O O . ALA A 1 137 ? 25.676 -7.858 -16.028 1.00 42.09 137 ALA A O 1
ATOM 1071 N N . GLU A 1 138 ? 24.150 -7.989 -14.367 1.00 34.91 138 GLU A N 1
ATOM 1072 C CA . GLU A 1 138 ? 24.472 -9.302 -13.789 1.00 34.91 138 GLU A CA 1
ATOM 1073 C C . GLU A 1 138 ? 23.231 -10.197 -13.880 1.00 34.91 138 GLU A C 1
ATOM 1075 O O . GLU A 1 138 ? 23.399 -11.402 -14.163 1.00 34.91 138 GLU A O 1
#

Foldseek 3Di:
DPPPDPCPVVPVVVVVCVLCVDLLNLLQLLVQLVPKDFLVRSPVSSPPDDSVRSVVNLVSCVVVQQKDWDWDDDVVITIIIHGDPVSNVSNVVSVVVVVVCVVCVLVVLVVVVVVCVVPVVPPDPDPVVVVVSVVSVD

pLDDT: mean 85.48, std 16.9, range [34.91, 98.62]

Organism: NCBI:txid1121477

InterPro domains:
  IPR002577 Helix-turn-helix, HxlR type [PF01638] (20-105)
  IPR002577 Helix-turn-helix, HxlR type [PS51118] (10-109)
  IPR036388 Winged helix-like DNA-binding domain superfamily [G3DSA:1.10.10.10] (1-119)
  IPR036390 Winged helix DNA-binding domain superfamily [SSF46785] (6-119)

Solvent-accessible surface area (backbone atoms only — not comparable to full-atom values): 8106 Å² total; per-residue (Å²): 134,78,83,83,73,92,55,75,72,55,52,64,52,50,54,52,46,61,64,55,67,35,73,64,46,48,47,50,49,58,62,28,71,83,40,71,40,35,69,72,54,48,49,62,75,61,48,95,62,51,69,70,56,50,54,51,52,54,50,52,36,37,74,74,48,30,31,46,81,46,77,45,94,51,92,74,69,43,54,36,37,31,57,32,73,62,25,53,60,51,38,55,63,50,47,55,50,49,52,49,48,64,75,40,42,67,58,54,52,50,54,53,50,53,51,38,73,78,34,64,88,70,58,71,93,49,70,72,63,57,53,63,58,60,71,71,76,115

Radius of gyration: 19.51 Å; Cα contacts (8 Å, |Δi|>4): 104; chains: 1; bounding box: 43×35×62 Å

Mean predicted aligned error: 8.39 Å

Nearest PDB structures (foldseek):
  1yyv-assembly1_B  TM=8.876E-01  e=4.739E-09  Salmonella enterica subsp. enterica serovar Typhimurium str. LT2
  4a5n-assembly2_D  TM=9.323E-01  e=3.552E-08  Bacillus subtilis
  4a5m-assembly1_B  TM=9.487E-01  e=7.230E-08  Bacillus subtilis
  5hs8-assembly1_A  TM=8.434E-01  e=6.423E-08  Bacillus subtilis subsp. subtilis str. 168
  1z7u-assembly1_B  TM=7.700E-01  e=2.802E-08  Enterococcus faecalis V583